Protein AF-A0A1I2RK45-F1 (afdb_monomer_lite)

Secondary structure (DSSP, 8-state):
-PPP-TTTTTSSEEEEEEEEEEGGGS-HHHHHHHHHHHHTT-PEEEE-TTS---EEEEETTTTEEEEEES--EEETTEEEEESSS-TTS-EEEEEEGGG-EE---HHHHHHHHHTT---

Structure (mmCIF, N/CA/C/O backbone):
data_AF-A0A1I2RK45-F1
#
_entry.id   AF-A0A1I2RK45-F1
#
loop_
_atom_site.group_PDB
_atom_site.id
_atom_site.type_symbol
_atom_site.label_atom_id
_atom_site.label_alt_id
_atom_site.label_comp_id
_atom_site.label_asym_id
_atom_site.label_entity_id
_atom_site.label_seq_id
_atom_site.pdbx_PDB_ins_code
_atom_site.Cartn_x
_atom_site.Cartn_y
_atom_site.Cartn_z
_atom_site.occupancy
_atom_site.B_iso_or_equiv
_atom_site.auth_seq_id
_atom_site.auth_comp_id
_atom_site.auth_asym_id
_atom_site.auth_atom_id
_atom_site.pdbx_PDB_model_num
ATOM 1 N N . MET A 1 1 ? -10.942 -5.819 16.285 1.00 70.94 1 MET A N 1
ATOM 2 C CA . MET A 1 1 ? -9.982 -5.340 15.271 1.00 70.94 1 MET A CA 1
ATOM 3 C C . MET A 1 1 ? -10.792 -4.621 14.205 1.00 70.94 1 MET A C 1
ATOM 5 O O . MET A 1 1 ? -11.860 -5.125 13.870 1.00 70.94 1 MET A O 1
ATOM 9 N N . ARG A 1 2 ? -10.394 -3.419 13.778 1.00 86.94 2 ARG A N 1
ATOM 10 C CA . ARG A 1 2 ? -11.135 -2.659 12.757 1.00 86.94 2 ARG A CA 1
ATOM 11 C C . ARG A 1 2 ? -10.940 -3.311 11.384 1.00 86.94 2 ARG A C 1
ATOM 13 O O . ARG A 1 2 ? -9.825 -3.701 11.063 1.00 86.94 2 ARG A O 1
ATOM 20 N N . THR A 1 3 ? -11.991 -3.375 10.568 1.00 92.12 3 THR A N 1
ATOM 21 C CA . THR A 1 3 ? -11.866 -3.781 9.158 1.00 92.12 3 THR A CA 1
ATOM 22 C C . THR A 1 3 ? -11.102 -2.721 8.373 1.00 92.12 3 THR A C 1
ATOM 24 O O . THR A 1 3 ? -11.480 -1.545 8.394 1.00 92.12 3 THR A O 1
ATOM 27 N N . ILE A 1 4 ? -10.035 -3.135 7.690 1.00 95.62 4 ILE A N 1
ATOM 28 C CA . ILE A 1 4 ? -9.177 -2.231 6.924 1.00 95.62 4 ILE A CA 1
ATOM 29 C C . ILE A 1 4 ? -9.668 -2.113 5.478 1.00 95.62 4 ILE A C 1
ATOM 31 O O . ILE A 1 4 ? -10.031 -3.113 4.865 1.00 95.62 4 ILE A O 1
ATOM 35 N N . ASN A 1 5 ? -9.713 -0.884 4.960 1.00 95.56 5 ASN A N 1
ATOM 36 C CA . ASN A 1 5 ? -10.134 -0.541 3.597 1.00 95.56 5 ASN A CA 1
ATOM 37 C C . ASN A 1 5 ? -9.474 0.772 3.125 1.00 95.56 5 ASN A C 1
ATOM 39 O O . ASN A 1 5 ? -8.666 1.361 3.852 1.00 95.56 5 ASN A O 1
ATOM 43 N N . SER A 1 6 ? -9.834 1.259 1.935 1.00 94.25 6 SER A N 1
ATOM 44 C CA . SER A 1 6 ? -9.334 2.520 1.356 1.00 94.25 6 SER A CA 1
ATOM 45 C C . SER A 1 6 ? -9.464 3.729 2.271 1.00 94.25 6 SER A C 1
ATOM 47 O O . SER A 1 6 ? -8.547 4.543 2.347 1.00 94.25 6 SER A O 1
ATOM 49 N N . ALA A 1 7 ? -10.552 3.819 3.032 1.00 92.75 7 ALA A N 1
ATOM 50 C CA . ALA A 1 7 ? -10.800 4.949 3.915 1.00 92.75 7 ALA A CA 1
ATOM 51 C C . ALA A 1 7 ? -9.896 4.966 5.160 1.00 92.75 7 ALA A C 1
ATOM 53 O O . ALA A 1 7 ? -9.861 5.968 5.875 1.00 92.75 7 ALA A O 1
ATOM 54 N N . A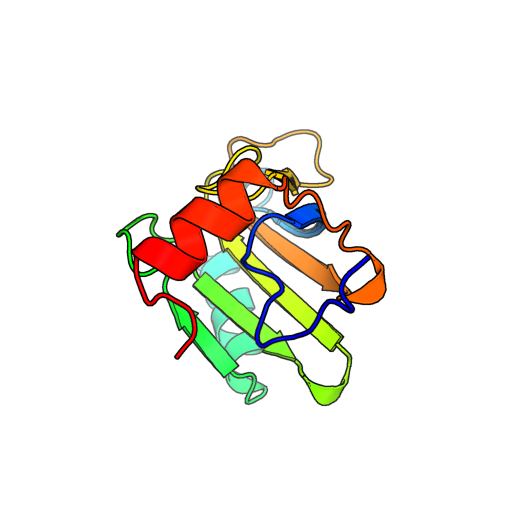SN A 1 8 ? -9.211 3.861 5.491 1.00 92.75 8 ASN A N 1
ATOM 55 C CA . ASN A 1 8 ? -8.537 3.755 6.786 1.00 92.75 8 ASN A CA 1
ATOM 56 C C . ASN A 1 8 ? -7.203 2.988 6.815 1.00 92.75 8 ASN A C 1
ATOM 58 O O . ASN A 1 8 ? -6.573 2.941 7.878 1.00 92.75 8 ASN A O 1
ATOM 62 N N . TYR A 1 9 ? -6.731 2.436 5.691 1.00 94.56 9 TYR A N 1
ATOM 63 C CA . TYR A 1 9 ? -5.471 1.682 5.636 1.00 94.56 9 TYR A CA 1
ATOM 64 C C . TYR A 1 9 ? -4.263 2.509 6.091 1.00 94.56 9 TYR A C 1
ATOM 66 O O . TYR A 1 9 ? -3.312 1.954 6.627 1.00 94.56 9 T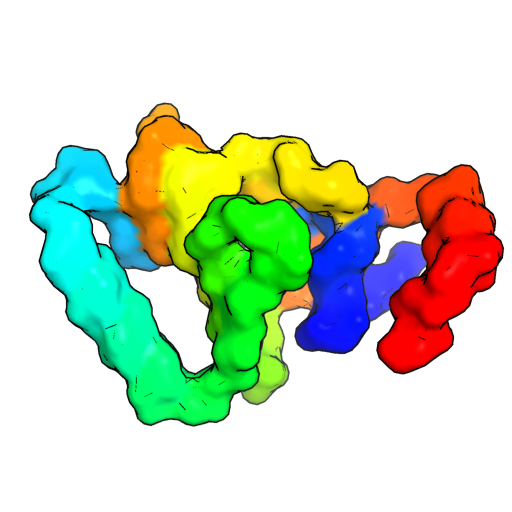YR A O 1
ATOM 74 N N . PHE A 1 10 ? -4.302 3.833 5.949 1.00 92.00 10 PHE A N 1
ATOM 75 C CA . PHE A 1 10 ? -3.248 4.768 6.360 1.00 92.00 10 PHE A CA 1
ATOM 76 C C . PHE A 1 10 ? -3.295 5.168 7.847 1.00 92.00 10 PHE A C 1
ATOM 78 O O . PHE A 1 10 ? -2.541 6.040 8.283 1.00 92.00 10 PHE A O 1
ATOM 85 N N . LEU A 1 11 ? -4.171 4.558 8.653 1.00 92.12 11 LEU A N 1
ATOM 86 C CA . LEU A 1 11 ? -4.346 4.900 10.065 1.00 92.12 11 LEU A CA 1
ATOM 87 C C . LEU A 1 11 ? -3.871 3.775 10.978 1.00 92.12 11 LEU A C 1
ATOM 89 O O . LEU A 1 11 ? -4.644 2.869 11.274 1.00 92.12 11 LEU A O 1
ATOM 93 N N . ALA A 1 12 ? -2.650 3.894 11.501 1.00 93.75 12 ALA A N 1
ATOM 94 C CA . ALA A 1 12 ? -2.096 2.969 12.491 1.00 93.75 12 ALA A CA 1
ATOM 95 C C . ALA A 1 12 ? -2.179 1.504 12.047 1.00 93.75 12 ALA A C 1
ATOM 97 O O . ALA A 1 12 ? -2.749 0.660 12.736 1.00 93.75 12 ALA A O 1
ATOM 98 N N . THR A 1 13 ? -1.608 1.216 10.882 1.00 95.75 13 THR A N 1
ATOM 99 C CA . THR A 1 13 ? -1.568 -0.135 10.329 1.00 95.75 13 THR A CA 1
ATOM 100 C C . THR A 1 13 ? -0.144 -0.633 10.143 1.00 95.75 13 THR A C 1
ATOM 102 O O . THR A 1 13 ? 0.820 0.142 10.087 1.00 95.75 13 THR A O 1
ATOM 105 N N . LYS A 1 14 ? -0.007 -1.950 10.037 1.00 96.81 14 LYS A N 1
ATOM 106 C CA . LYS A 1 14 ? 1.236 -2.626 9.693 1.00 96.81 14 LYS A CA 1
ATOM 107 C C . LYS A 1 14 ? 1.014 -3.538 8.495 1.00 96.81 14 LYS A C 1
ATOM 109 O O . LYS A 1 14 ? 0.015 -4.239 8.445 1.00 96.81 14 LYS A O 1
ATOM 114 N N . VAL A 1 15 ? 1.953 -3.531 7.551 1.00 97.25 15 VAL A N 1
ATOM 115 C CA . VAL A 1 15 ? 1.949 -4.443 6.398 1.00 97.25 15 VAL A CA 1
ATOM 116 C C . VAL A 1 15 ? 3.357 -4.562 5.811 1.00 97.25 15 VAL A C 1
ATOM 118 O O . VAL A 1 15 ? 4.204 -3.684 6.015 1.00 97.25 15 VAL A O 1
ATOM 121 N N . THR A 1 16 ? 3.604 -5.632 5.063 1.00 96.50 16 THR A N 1
ATOM 122 C CA . THR A 1 16 ? 4.769 -5.754 4.181 1.00 96.50 16 THR A CA 1
ATOM 123 C C . THR A 1 16 ? 4.282 -5.692 2.741 1.00 96.50 16 THR A C 1
ATOM 125 O O . THR A 1 16 ? 3.531 -6.559 2.307 1.00 96.50 16 THR A O 1
ATOM 128 N N . PHE A 1 17 ? 4.706 -4.673 2.001 1.00 95.62 17 PHE A N 1
ATOM 129 C CA . PHE A 1 17 ? 4.384 -4.533 0.588 1.00 95.62 17 PHE A CA 1
ATOM 130 C C . PHE A 1 17 ? 5.229 -5.492 -0.254 1.00 95.62 17 PHE A C 1
ATOM 132 O O . PHE A 1 17 ? 6.449 -5.572 -0.086 1.00 95.62 17 PHE A O 1
ATOM 139 N N . ALA A 1 18 ? 4.586 -6.180 -1.192 1.00 94.50 18 ALA A N 1
ATOM 140 C CA . ALA A 1 18 ? 5.250 -6.975 -2.212 1.00 94.50 18 ALA A CA 1
ATOM 141 C C . ALA A 1 18 ? 5.762 -6.061 -3.331 1.00 94.50 18 ALA A C 1
ATOM 143 O O . ALA A 1 18 ? 5.019 -5.219 -3.844 1.00 94.50 18 ALA A O 1
ATOM 144 N N . VAL A 1 19 ? 7.028 -6.224 -3.706 1.00 91.94 19 VAL A N 1
ATOM 145 C CA . VAL A 1 19 ? 7.676 -5.389 -4.726 1.00 91.94 19 VAL A CA 1
ATOM 146 C C . VAL A 1 19 ? 7.030 -5.637 -6.086 1.00 91.94 19 VAL A C 1
ATOM 148 O O . VAL A 1 19 ? 6.820 -6.780 -6.486 1.00 91.94 19 VAL A O 1
ATOM 151 N N . VAL A 1 20 ? 6.698 -4.552 -6.782 1.00 89.94 20 VAL A N 1
ATOM 152 C CA . VAL A 1 20 ? 6.274 -4.568 -8.189 1.00 89.94 20 VAL A CA 1
ATOM 153 C C . VAL A 1 20 ? 7.448 -4.160 -9.073 1.00 89.94 20 VAL A C 1
ATOM 155 O O . VAL A 1 20 ? 7.692 -4.795 -10.093 1.00 89.94 20 VAL A O 1
ATOM 158 N N . HIS A 1 21 ? 8.180 -3.121 -8.664 1.00 84.12 21 HIS A N 1
ATOM 159 C CA . HIS A 1 21 ? 9.347 -2.604 -9.367 1.00 84.12 21 HIS A CA 1
ATOM 160 C C . HIS A 1 21 ? 10.295 -1.911 -8.373 1.00 84.12 21 HIS A C 1
ATOM 162 O O . HIS A 1 21 ? 9.826 -1.191 -7.491 1.00 84.12 21 HIS A O 1
ATOM 168 N N . GLU A 1 22 ? 11.610 -2.100 -8.496 1.00 73.50 22 GLU A N 1
ATOM 169 C CA . GLU A 1 22 ? 12.617 -1.450 -7.644 1.00 73.50 22 GLU A CA 1
ATOM 170 C C . GLU A 1 22 ? 13.754 -0.848 -8.479 1.00 73.50 22 GLU A C 1
ATOM 172 O O . GLU A 1 22 ? 14.211 -1.438 -9.454 1.00 73.50 22 GLU A O 1
ATOM 177 N N . CYS A 1 23 ? 14.233 0.334 -8.085 1.00 65.56 23 CYS A N 1
ATOM 178 C CA . CYS A 1 23 ? 15.264 1.066 -8.825 1.00 65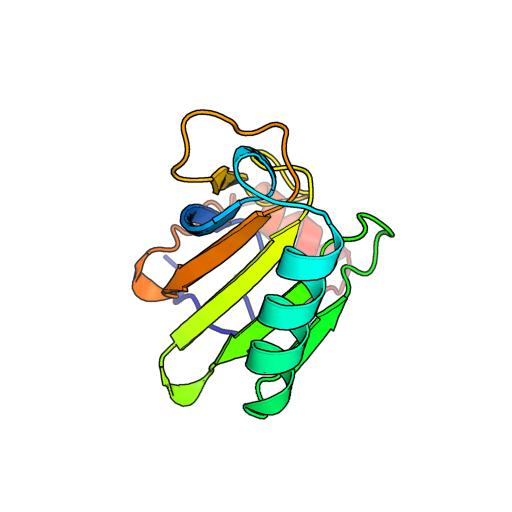.56 23 CYS A CA 1
ATOM 179 C C . CYS A 1 23 ? 16.657 0.401 -8.766 1.00 65.56 23 CYS A C 1
ATOM 181 O O . CYS A 1 23 ? 17.529 0.719 -9.565 1.00 65.56 23 CYS A O 1
ATOM 183 N N . CYS A 1 24 ? 16.898 -0.576 -7.881 1.00 58.22 24 CYS A N 1
ATOM 184 C CA . CYS A 1 24 ? 18.204 -1.250 -7.805 1.00 58.22 24 CYS A CA 1
ATOM 185 C C . CYS A 1 24 ? 18.593 -1.987 -9.100 1.00 58.22 24 CYS A C 1
ATOM 187 O O . CYS A 1 24 ? 19.755 -2.362 -9.253 1.00 58.22 24 CYS A O 1
ATOM 189 N N . THR A 1 25 ? 17.636 -2.223 -10.002 1.00 52.62 25 THR A N 1
ATOM 190 C CA . THR A 1 25 ? 17.852 -2.960 -11.249 1.00 52.62 25 THR A CA 1
ATOM 191 C C . THR A 1 25 ? 17.804 -2.101 -12.513 1.00 52.62 25 THR A C 1
ATOM 193 O O . THR A 1 25 ? 18.268 -2.593 -13.537 1.00 52.62 25 THR A O 1
ATOM 196 N N . MET A 1 26 ? 17.282 -0.863 -12.474 1.00 53.09 26 MET A N 1
ATOM 197 C CA . MET A 1 26 ? 17.041 -0.000 -13.651 1.00 53.09 26 MET A CA 1
ATOM 198 C C . MET A 1 26 ? 16.970 1.503 -13.291 1.00 53.09 26 MET A C 1
ATOM 200 O O . MET A 1 26 ? 16.992 1.873 -12.117 1.00 53.09 26 MET A O 1
ATOM 204 N N . SER A 1 27 ? 16.949 2.381 -14.299 1.00 63.53 27 SER A N 1
ATOM 205 C CA . SER A 1 27 ? 17.015 3.839 -14.122 1.00 63.53 27 SER A CA 1
ATOM 206 C C . SER A 1 27 ? 15.755 4.414 -13.450 1.00 63.53 27 SER A C 1
ATOM 208 O O . SER A 1 27 ? 14.713 3.767 -13.391 1.00 63.53 27 SER A O 1
ATOM 210 N N . HIS A 1 28 ? 15.826 5.650 -12.940 1.00 67.56 28 HIS A N 1
ATOM 211 C CA . HIS A 1 28 ? 14.651 6.340 -12.382 1.00 67.56 28 HIS A CA 1
ATOM 212 C C . HIS A 1 28 ? 13.526 6.530 -13.423 1.00 67.56 28 HIS A C 1
ATOM 214 O O . HIS A 1 28 ? 12.357 6.568 -13.045 1.00 67.56 28 HIS A O 1
ATOM 220 N N . GLU A 1 29 ? 13.873 6.619 -14.713 1.00 70.75 29 GLU A N 1
ATOM 221 C CA . GLU A 1 29 ? 12.922 6.808 -15.818 1.00 70.75 29 GLU A CA 1
ATOM 222 C C . GLU A 1 29 ? 11.993 5.593 -15.968 1.00 70.75 29 GLU A C 1
ATOM 224 O O . GLU A 1 29 ? 10.777 5.754 -16.072 1.00 70.75 29 GLU A O 1
ATOM 229 N N . ASP A 1 30 ? 12.536 4.379 -15.833 1.00 80.19 30 ASP A N 1
ATOM 230 C CA . ASP A 1 30 ? 11.771 3.126 -15.917 1.00 80.19 30 ASP A CA 1
ATOM 231 C C . ASP A 1 30 ? 10.711 3.017 -14.800 1.00 80.19 30 ASP A C 1
ATOM 233 O O . ASP A 1 30 ? 9.606 2.505 -14.998 1.00 80.19 30 ASP A O 1
ATOM 237 N N . LEU A 1 31 ? 11.017 3.546 -13.610 1.00 83.94 31 LEU A N 1
ATOM 238 C CA . LEU A 1 31 ? 10.090 3.547 -12.477 1.00 83.94 31 LEU A CA 1
ATOM 239 C C . LEU A 1 31 ? 8.918 4.506 -12.711 1.00 83.94 31 LEU A C 1
ATOM 241 O O . LEU A 1 31 ? 7.771 4.165 -12.407 1.00 83.94 31 LEU A O 1
ATOM 245 N N . ASP A 1 32 ? 9.187 5.694 -13.249 1.00 87.94 32 ASP A N 1
ATOM 246 C CA . ASP A 1 32 ? 8.141 6.666 -13.556 1.00 87.94 32 ASP A CA 1
ATOM 247 C C . ASP A 1 32 ? 7.221 6.170 -14.675 1.00 87.94 32 ASP A C 1
ATOM 249 O O . ASP A 1 32 ? 6.008 6.352 -14.575 1.00 87.94 32 ASP A O 1
ATOM 253 N N . GLU A 1 33 ? 7.742 5.477 -15.689 1.00 90.19 33 GLU A N 1
ATOM 254 C CA . GLU A 1 33 ? 6.917 4.837 -16.721 1.00 90.19 33 GLU A CA 1
ATOM 255 C C . GLU A 1 33 ? 5.957 3.793 -16.134 1.00 90.19 33 GLU A C 1
ATOM 257 O O . GLU A 1 33 ? 4.752 3.844 -16.398 1.00 90.19 33 GLU A O 1
ATOM 262 N N . VAL A 1 34 ? 6.450 2.895 -15.270 1.00 91.31 34 VAL A N 1
ATOM 263 C CA . VAL A 1 34 ? 5.602 1.896 -14.591 1.00 91.31 34 VAL A CA 1
ATOM 264 C C . VAL A 1 34 ? 4.541 2.572 -13.720 1.00 91.31 34 VAL A C 1
ATOM 266 O O . VAL A 1 34 ? 3.396 2.116 -13.660 1.00 91.31 34 VAL A O 1
ATOM 269 N N . TRP A 1 35 ? 4.890 3.667 -13.040 1.00 93.94 35 TRP A N 1
ATOM 270 C CA . TRP A 1 35 ? 3.927 4.415 -12.236 1.00 93.94 35 TRP A CA 1
ATOM 271 C C . TRP A 1 35 ? 2.858 5.089 -13.100 1.00 93.94 35 TRP A C 1
ATOM 273 O O . TRP A 1 35 ? 1.673 4.974 -12.789 1.00 93.94 35 TRP A O 1
ATOM 283 N N . HIS A 1 36 ? 3.244 5.735 -14.204 1.00 93.62 36 HIS A N 1
ATOM 284 C CA . HIS A 1 36 ? 2.307 6.345 -15.148 1.00 93.62 36 HIS A CA 1
ATOM 285 C C . HIS A 1 36 ? 1.355 5.311 -15.769 1.00 93.62 36 HIS A C 1
ATOM 287 O O . HIS A 1 36 ? 0.154 5.581 -15.852 1.00 93.62 36 HIS A O 1
ATOM 293 N N . ASP A 1 37 ? 1.842 4.116 -16.129 1.00 93.88 37 ASP A N 1
ATOM 294 C CA . ASP A 1 37 ? 0.981 3.013 -16.583 1.00 93.88 37 ASP A CA 1
ATOM 295 C C . ASP A 1 37 ? -0.058 2.644 -15.518 1.00 93.88 37 ASP A C 1
ATOM 297 O O . ASP A 1 37 ? -1.251 2.564 -15.815 1.00 93.88 37 ASP A O 1
ATOM 301 N N . LEU A 1 38 ? 0.356 2.481 -14.257 1.00 94.12 38 LEU A N 1
ATOM 302 C CA . LEU A 1 38 ? -0.569 2.178 -13.163 1.00 94.12 38 LEU A CA 1
ATOM 303 C C . LEU A 1 38 ? -1.602 3.291 -12.950 1.00 94.12 38 LEU A C 1
ATOM 305 O O . LEU A 1 38 ? -2.780 2.987 -12.759 1.00 94.12 38 LEU A O 1
ATOM 309 N N . MET A 1 39 ? -1.195 4.561 -13.020 1.00 94.06 39 MET A N 1
ATOM 310 C CA . MET A 1 39 ? -2.112 5.703 -12.914 1.00 94.06 39 MET A CA 1
ATOM 311 C C . MET A 1 39 ? -3.148 5.716 -14.044 1.00 94.06 39 MET A C 1
ATOM 313 O O . MET A 1 39 ? -4.313 6.039 -13.808 1.00 94.06 39 MET A O 1
ATOM 317 N N . SER A 1 40 ? -2.768 5.293 -15.255 1.00 95.12 40 SER A N 1
ATOM 318 C CA . SER A 1 40 ? -3.674 5.240 -16.414 1.00 95.12 40 SER A CA 1
ATOM 319 C C . SER A 1 40 ? -4.856 4.273 -16.242 1.00 95.12 40 SER A C 1
ATOM 321 O O . SER A 1 40 ? -5.846 4.365 -16.966 1.00 95.12 40 SER A O 1
ATOM 323 N N . ARG A 1 41 ? -4.799 3.376 -15.247 1.00 94.19 41 ARG A N 1
ATOM 324 C CA . ARG A 1 41 ? -5.843 2.380 -14.951 1.00 94.19 41 ARG A CA 1
ATOM 325 C C . ARG A 1 41 ? -7.053 2.954 -14.205 1.00 94.19 41 ARG A C 1
ATOM 327 O O . ARG A 1 41 ? -8.005 2.219 -13.954 1.00 94.19 41 ARG A O 1
ATOM 334 N N . GLY A 1 42 ? -7.033 4.246 -13.865 1.00 93.25 42 GLY A N 1
ATOM 335 C CA . GLY A 1 42 ? -8.158 4.944 -13.232 1.00 93.25 42 GLY A CA 1
ATOM 336 C C . GLY A 1 42 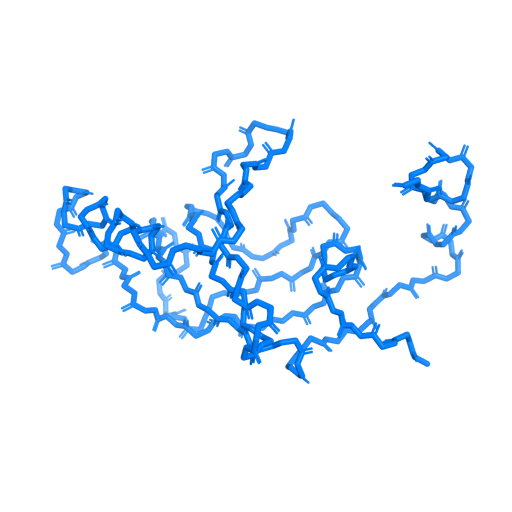? -8.305 4.677 -11.732 1.00 93.25 42 GLY A C 1
ATOM 337 O O . GLY A 1 42 ? -9.401 4.811 -11.193 1.00 93.25 42 GLY A O 1
ATOM 338 N N . PHE A 1 43 ? -7.222 4.274 -11.065 1.00 95.88 43 PHE A N 1
ATOM 339 C CA . PHE A 1 43 ? -7.178 4.119 -9.611 1.00 95.88 43 PHE A CA 1
ATOM 340 C C . PHE A 1 43 ? -7.172 5.478 -8.907 1.00 95.88 43 PHE A C 1
ATOM 342 O O . PHE A 1 43 ? -6.708 6.473 -9.466 1.00 95.88 43 PHE A O 1
ATOM 349 N N . GLU A 1 44 ? -7.655 5.523 -7.665 1.00 94.69 44 GLU A N 1
ATOM 350 C CA . GLU A 1 44 ? -7.605 6.754 -6.878 1.00 94.69 44 GLU A CA 1
ATOM 351 C C . GLU A 1 44 ? -6.149 7.080 -6.536 1.00 94.69 44 GLU A C 1
ATOM 353 O O . GLU A 1 44 ? -5.474 6.306 -5.854 1.00 94.69 44 GLU A O 1
ATOM 358 N N . HIS A 1 45 ? -5.665 8.220 -7.029 1.00 95.62 45 HIS A N 1
ATOM 359 C CA . HIS A 1 45 ? -4.308 8.700 -6.797 1.00 95.62 45 HIS A CA 1
ATOM 360 C C . HIS A 1 45 ? -4.275 9.690 -5.640 1.00 95.62 45 HIS A C 1
ATOM 362 O O . HIS A 1 45 ? -5.069 10.626 -5.574 1.00 95.62 45 HIS A O 1
ATOM 368 N N . THR A 1 46 ? -3.342 9.496 -4.715 1.00 92.81 46 THR A N 1
ATOM 369 C CA . THR A 1 46 ? -3.110 10.422 -3.604 1.00 92.81 46 THR A CA 1
ATOM 370 C C . THR A 1 46 ? -1.619 10.599 -3.367 1.00 92.81 46 THR A C 1
ATOM 372 O O . THR A 1 46 ? -0.853 9.637 -3.366 1.00 92.81 46 THR A O 1
ATOM 375 N N . VAL A 1 47 ? -1.208 11.834 -3.090 1.00 91.06 47 VAL A N 1
ATOM 376 C CA . VAL A 1 47 ? 0.155 12.164 -2.661 1.00 91.06 47 VAL A CA 1
ATOM 377 C C . VAL A 1 47 ? 0.168 12.382 -1.151 1.00 91.06 47 VAL A C 1
ATOM 379 O O . VAL A 1 47 ? -0.739 12.993 -0.586 1.00 91.06 47 VAL A O 1
ATOM 382 N N . SER A 1 48 ? 1.205 11.885 -0.476 1.00 85.75 48 SER A N 1
ATOM 383 C CA . SER A 1 48 ? 1.383 12.057 0.967 1.00 85.75 48 SER A CA 1
ATOM 384 C C . SER A 1 48 ? 1.330 13.542 1.368 1.00 85.75 48 SER A C 1
ATOM 386 O O . SER A 1 48 ? 2.168 14.329 0.919 1.00 85.75 48 SER A O 1
ATOM 388 N N . PRO A 1 49 ? 0.430 13.948 2.284 1.00 76.62 49 PRO A N 1
ATOM 389 C CA . PRO A 1 49 ? 0.218 15.358 2.622 1.00 76.62 49 PRO A CA 1
ATOM 390 C C . PRO A 1 49 ? 1.376 15.980 3.415 1.00 76.62 49 PRO A C 1
ATOM 392 O O . PRO A 1 49 ? 1.413 17.191 3.613 1.00 76.62 49 PRO A O 1
ATOM 395 N N . LYS A 1 50 ? 2.322 15.169 3.905 1.00 74.19 50 LYS A N 1
ATOM 396 C CA . LYS A 1 50 ? 3.453 15.629 4.729 1.00 74.19 50 LYS A CA 1
ATOM 397 C C . LYS A 1 50 ? 4.760 15.792 3.954 1.00 74.19 50 LYS A C 1
ATOM 399 O O . LYS A 1 50 ? 5.820 15.804 4.568 1.00 74.19 50 LYS A O 1
ATOM 404 N N . GLY A 1 51 ? 4.695 15.887 2.626 1.00 71.19 51 GLY A N 1
ATOM 405 C CA . GLY A 1 51 ? 5.877 16.140 1.797 1.00 71.19 51 GLY A CA 1
ATOM 406 C C . GLY A 1 51 ? 6.893 14.997 1.806 1.00 71.19 51 GLY A C 1
ATOM 407 O O . GLY A 1 51 ? 8.054 15.217 1.491 1.00 71.19 51 GLY A O 1
ATOM 408 N N . SER A 1 52 ? 6.474 13.774 2.153 1.00 78.94 52 SER A N 1
ATOM 409 C CA . SER A 1 52 ? 7.359 12.601 2.145 1.00 78.94 52 SER A CA 1
ATOM 410 C C . SER A 1 52 ? 7.693 12.106 0.733 1.00 78.94 52 SER A C 1
ATOM 412 O O . SER A 1 52 ? 8.349 11.084 0.601 1.00 78.94 52 SER A O 1
ATOM 414 N N . GLY A 1 53 ? 7.156 12.745 -0.312 1.00 84.31 53 GLY A N 1
ATOM 415 C CA . GLY A 1 53 ? 7.309 12.316 -1.705 1.00 84.31 53 GLY A CA 1
ATOM 416 C C . GLY A 1 53 ? 6.662 10.967 -2.031 1.00 84.31 53 GLY A C 1
ATOM 417 O O . GLY A 1 53 ? 6.825 10.478 -3.138 1.00 84.31 53 GLY A O 1
ATOM 418 N N . SER A 1 54 ? 5.942 10.351 -1.084 1.00 89.94 54 SER A N 1
ATOM 419 C CA . SER A 1 54 ? 5.273 9.071 -1.318 1.00 89.94 54 SER A CA 1
ATOM 420 C C . SER A 1 54 ? 3.947 9.281 -2.035 1.00 89.94 54 SER A C 1
ATOM 422 O O . SER A 1 54 ? 3.157 10.141 -1.635 1.00 89.94 54 SER A O 1
ATOM 424 N N . GLU A 1 55 ? 3.683 8.440 -3.022 1.00 95.00 55 GLU A N 1
ATOM 425 C CA . GLU A 1 55 ? 2.442 8.427 -3.787 1.00 95.00 55 GLU A CA 1
ATOM 426 C C . GLU A 1 55 ? 1.716 7.094 -3.604 1.00 95.00 55 GLU A C 1
ATOM 428 O O . GLU A 1 55 ? 2.337 6.053 -3.359 1.00 95.00 55 GLU A O 1
ATOM 433 N N . TYR A 1 56 ? 0.393 7.130 -3.727 1.00 95.62 56 TYR A N 1
ATOM 434 C CA . TYR A 1 56 ? -0.487 5.991 -3.517 1.00 95.62 56 TYR A CA 1
ATOM 435 C C . TYR A 1 56 ? -1.478 5.873 -4.668 1.00 95.62 56 TYR A C 1
ATOM 437 O O . TYR A 1 56 ? -2.032 6.883 -5.099 1.00 95.62 56 TYR A O 1
ATOM 445 N N . LEU A 1 57 ? -1.724 4.644 -5.120 1.00 97.69 57 LEU A N 1
ATOM 446 C CA . LEU A 1 57 ? -2.843 4.313 -5.999 1.00 97.69 57 LEU A CA 1
ATOM 447 C C . LEU A 1 57 ? -3.703 3.252 -5.332 1.00 97.69 57 LEU A C 1
ATOM 449 O O . LEU A 1 57 ? -3.186 2.216 -4.910 1.00 97.69 57 LEU A O 1
ATOM 453 N N . VAL A 1 58 ? -5.003 3.503 -5.246 1.00 97.69 58 VAL A N 1
ATOM 454 C CA . VAL A 1 58 ? -5.953 2.596 -4.605 1.00 97.69 58 VAL A CA 1
ATOM 455 C C . VAL A 1 58 ? -6.877 1.983 -5.650 1.00 97.69 58 VAL A C 1
ATOM 457 O O . VAL A 1 58 ? -7.698 2.660 -6.268 1.00 97.69 58 VAL A O 1
ATOM 460 N N . ASP A 1 59 ? -6.735 0.674 -5.834 1.00 97.12 59 ASP A N 1
ATOM 461 C CA . ASP A 1 59 ? -7.654 -0.165 -6.595 1.00 97.12 59 ASP A CA 1
ATOM 462 C C . ASP A 1 59 ? -8.711 -0.713 -5.631 1.00 97.12 59 ASP A C 1
ATOM 464 O O . ASP A 1 59 ? -8.582 -1.810 -5.078 1.00 97.12 59 ASP A O 1
ATOM 468 N N . GLU A 1 60 ? -9.752 0.089 -5.398 1.00 95.25 60 GLU A N 1
ATOM 469 C CA . GLU A 1 60 ? -10.841 -0.241 -4.470 1.00 95.25 60 GLU A CA 1
ATOM 470 C C . GLU A 1 60 ? -11.550 -1.541 -4.858 1.00 95.25 60 GLU A C 1
ATOM 472 O O . GLU A 1 60 ? -11.928 -2.338 -4.001 1.00 95.25 60 GLU A O 1
ATOM 477 N N . LYS A 1 61 ? -11.685 -1.788 -6.166 1.00 95.31 61 LYS A N 1
ATOM 478 C CA . LYS A 1 61 ? -12.380 -2.960 -6.702 1.00 95.31 61 LYS A CA 1
ATOM 479 C C . LYS A 1 61 ? -11.704 -4.258 -6.271 1.00 95.31 61 LYS A C 1
ATOM 481 O O . LYS A 1 61 ? -12.398 -5.221 -5.953 1.00 95.31 61 LYS A O 1
ATOM 486 N N . ASN A 1 62 ? -10.373 -4.291 -6.284 1.00 96.81 62 ASN A N 1
ATOM 487 C CA . ASN A 1 62 ? -9.598 -5.472 -5.902 1.00 96.81 62 ASN A CA 1
ATOM 488 C C . ASN A 1 62 ? -9.044 -5.391 -4.470 1.00 96.81 62 ASN A C 1
ATOM 490 O O . ASN A 1 62 ? -8.409 -6.337 -4.004 1.00 96.81 62 ASN A O 1
ATOM 494 N N . GLY A 1 63 ? -9.276 -4.279 -3.770 1.00 96.94 63 GLY A N 1
ATOM 495 C CA . GLY A 1 63 ? -8.763 -4.039 -2.426 1.00 96.94 63 GLY A CA 1
ATOM 496 C C . GLY A 1 63 ? -7.237 -4.007 -2.378 1.00 96.94 63 GLY A C 1
ATOM 497 O O . GLY A 1 63 ? -6.644 -4.608 -1.480 1.00 96.94 63 GLY A O 1
ATOM 498 N N . ILE A 1 64 ? -6.600 -3.373 -3.367 1.00 98.06 64 ILE A N 1
ATOM 499 C CA . ILE A 1 64 ? -5.141 -3.275 -3.485 1.00 98.06 64 ILE A CA 1
ATOM 500 C C . ILE A 1 64 ? -4.720 -1.816 -3.341 1.00 98.06 64 ILE A C 1
ATOM 502 O O . ILE A 1 64 ? -5.282 -0.927 -3.976 1.00 98.06 64 ILE A O 1
ATOM 506 N N . VAL A 1 65 ? -3.671 -1.583 -2.558 1.00 97.88 65 VAL A N 1
ATOM 507 C CA . VAL A 1 65 ? -2.955 -0.309 -2.541 1.00 97.88 65 VAL A CA 1
ATOM 508 C C . VAL A 1 65 ? -1.570 -0.492 -3.136 1.00 97.88 65 VAL A C 1
ATOM 510 O O . VAL A 1 65 ? -0.800 -1.355 -2.710 1.00 97.88 65 VAL A O 1
ATOM 513 N N . TYR A 1 66 ? -1.251 0.344 -4.114 1.00 97.38 66 TYR A N 1
ATOM 514 C CA . TYR A 1 66 ? 0.095 0.536 -4.623 1.00 97.38 66 TYR A CA 1
ATOM 515 C C . TYR A 1 66 ? 0.706 1.747 -3.934 1.00 97.38 66 TYR A C 1
ATOM 517 O O . TYR A 1 66 ? 0.039 2.759 -3.723 1.00 97.38 66 TYR A O 1
ATOM 525 N N . ARG A 1 67 ? 1.985 1.650 -3.600 1.00 95.31 67 ARG A N 1
ATOM 526 C CA . ARG A 1 67 ? 2.767 2.727 -3.012 1.00 95.31 67 ARG A CA 1
ATOM 527 C C . ARG A 1 67 ? 4.054 2.890 -3.799 1.00 95.31 67 ARG A C 1
ATOM 529 O O . ARG A 1 67 ? 4.784 1.917 -3.988 1.00 95.31 67 ARG A O 1
ATOM 536 N N . LYS A 1 68 ? 4.338 4.128 -4.178 1.00 94.00 68 LYS A N 1
ATOM 537 C CA . LYS A 1 68 ? 5.609 4.570 -4.742 1.00 94.00 68 LYS A CA 1
ATOM 538 C C . LYS A 1 68 ? 6.344 5.397 -3.683 1.00 94.00 68 LYS A C 1
ATOM 540 O O . LYS A 1 68 ? 5.790 6.376 -3.180 1.00 94.00 68 LYS A O 1
ATOM 545 N N . ALA A 1 69 ? 7.530 4.956 -3.258 1.00 91.44 69 ALA A N 1
ATOM 546 C CA . ALA A 1 69 ? 8.298 5.607 -2.189 1.00 91.44 69 ALA A CA 1
ATOM 547 C C . ALA A 1 69 ? 9.793 5.232 -2.193 1.00 91.44 69 ALA A C 1
ATOM 549 O O . ALA A 1 69 ? 10.161 4.132 -2.604 1.00 91.44 69 ALA A O 1
ATOM 550 N N . ASP A 1 70 ? 10.629 6.116 -1.639 1.00 87.75 70 ASP A N 1
ATOM 551 C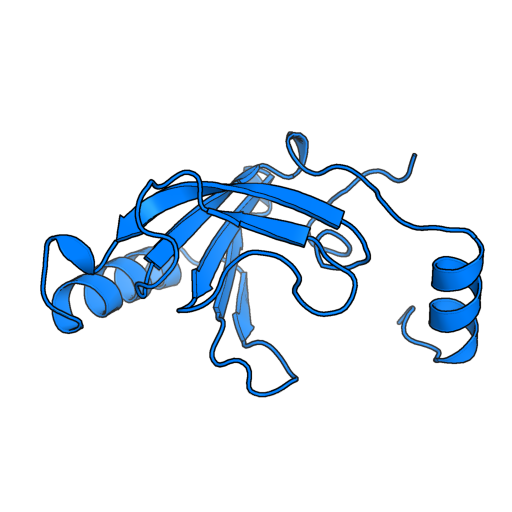 CA . ASP A 1 70 ? 12.065 5.926 -1.345 1.00 87.75 70 ASP A CA 1
ATOM 552 C C . ASP A 1 70 ? 12.369 5.431 0.073 1.00 87.75 70 ASP A C 1
ATOM 554 O O . ASP A 1 70 ? 13.514 5.110 0.383 1.00 87.75 70 ASP A O 1
ATOM 558 N N . HIS A 1 71 ? 11.371 5.375 0.956 1.00 87.56 71 HIS A N 1
ATOM 559 C CA . HIS A 1 71 ? 11.566 4.939 2.334 1.00 87.56 71 HIS A CA 1
ATOM 560 C C . HIS A 1 71 ? 10.440 4.034 2.836 1.00 87.56 71 HIS A C 1
ATOM 562 O O . HIS A 1 71 ? 9.239 4.254 2.622 1.00 87.56 71 HIS A O 1
ATOM 568 N N . TRP A 1 72 ? 10.860 3.021 3.589 1.00 90.88 72 TRP A N 1
ATOM 569 C CA . TRP A 1 72 ? 10.026 1.953 4.125 1.00 90.88 72 TRP A CA 1
ATOM 570 C C . TRP A 1 72 ? 10.322 1.753 5.617 1.00 90.88 72 TRP A C 1
ATOM 572 O O . TRP A 1 72 ? 11.364 2.151 6.131 1.00 90.88 72 TRP A O 1
ATOM 582 N N . GLY A 1 73 ? 9.380 1.157 6.339 1.00 91.12 73 GLY A N 1
ATOM 583 C CA . GLY A 1 73 ? 9.397 1.000 7.788 1.00 91.12 73 GLY A CA 1
ATOM 584 C C . GLY A 1 73 ? 8.375 1.909 8.465 1.00 91.12 73 GLY A C 1
ATOM 585 O O . GLY A 1 73 ? 7.204 1.946 8.088 1.00 91.12 73 GLY A O 1
ATOM 586 N N . ARG A 1 74 ? 8.787 2.615 9.520 1.00 90.12 74 ARG A N 1
ATOM 587 C CA . ARG A 1 74 ? 7.871 3.452 10.303 1.00 90.12 74 ARG A CA 1
ATOM 588 C C . ARG A 1 74 ? 7.510 4.731 9.537 1.00 90.12 74 ARG A C 1
ATOM 590 O O . ARG A 1 74 ? 8.363 5.592 9.347 1.00 90.12 74 ARG A O 1
ATOM 597 N N . CYS A 1 75 ? 6.234 4.886 9.187 1.00 85.50 75 CYS A N 1
ATOM 598 C CA . CYS A 1 75 ? 5.698 6.026 8.440 1.00 85.50 75 CYS A CA 1
ATOM 599 C C . CYS A 1 75 ? 4.524 6.636 9.215 1.00 85.50 75 CYS A C 1
ATOM 601 O O . CYS A 1 75 ? 3.421 6.094 9.221 1.00 85.50 75 CYS A O 1
ATOM 603 N N . ALA A 1 76 ? 4.756 7.766 9.890 1.00 86.06 76 ALA A N 1
ATOM 604 C CA . ALA A 1 76 ? 3.781 8.392 10.788 1.00 86.06 76 ALA A CA 1
ATOM 605 C C . ALA A 1 76 ? 3.233 7.410 11.851 1.00 86.06 76 ALA A C 1
ATOM 607 O O . ALA A 1 76 ? 3.979 6.980 12.734 1.00 86.06 76 ALA A O 1
ATOM 608 N N . SER A 1 77 ? 1.938 7.085 11.801 1.00 89.00 77 SER A N 1
ATOM 609 C CA . SER A 1 77 ? 1.298 6.117 12.700 1.00 89.00 77 SER A CA 1
ATOM 610 C C . SER A 1 77 ? 1.456 4.664 12.238 1.00 89.00 77 SER A C 1
ATOM 612 O O . SER A 1 77 ? 1.158 3.763 13.017 1.00 89.00 77 SER A O 1
ATOM 614 N N . CYS A 1 78 ? 1.938 4.430 11.017 1.00 92.62 78 CYS A N 1
ATOM 615 C CA . CYS A 1 78 ? 2.025 3.117 10.389 1.00 92.62 78 CYS A CA 1
ATOM 616 C C . CYS A 1 78 ? 3.429 2.498 10.458 1.00 92.62 78 CYS A C 1
ATOM 618 O O . CYS A 1 78 ? 4.436 3.173 10.696 1.00 92.62 78 CYS A O 1
ATOM 620 N N . ASN A 1 79 ? 3.493 1.193 10.195 1.00 94.88 79 ASN A N 1
ATOM 621 C CA . ASN A 1 79 ? 4.728 0.435 10.010 1.00 94.88 79 ASN A CA 1
ATOM 622 C C . ASN A 1 79 ? 4.647 -0.405 8.726 1.00 94.88 79 ASN A C 1
ATOM 624 O O . ASN A 1 79 ? 4.118 -1.516 8.730 1.00 94.88 79 ASN A O 1
ATOM 628 N N . TRP A 1 80 ? 5.148 0.142 7.625 1.00 94.50 80 TRP A N 1
ATOM 629 C CA . TRP A 1 80 ? 5.004 -0.403 6.278 1.00 94.50 80 TRP A CA 1
ATOM 630 C C . TRP A 1 80 ? 6.349 -0.782 5.690 1.00 94.50 80 TRP A C 1
ATOM 632 O O . TRP A 1 80 ? 7.121 0.079 5.274 1.00 94.50 80 TRP A O 1
ATOM 642 N N . LYS A 1 81 ? 6.632 -2.077 5.642 1.00 93.44 81 LYS A N 1
ATOM 643 C CA . LYS A 1 81 ? 7.909 -2.604 5.157 1.00 93.44 81 LYS A CA 1
ATOM 644 C C . LYS A 1 81 ? 7.849 -2.911 3.666 1.00 93.44 81 LYS A C 1
ATOM 646 O O . LYS A 1 81 ? 6.770 -3.141 3.127 1.00 93.44 81 LYS A O 1
ATOM 651 N N . LEU A 1 82 ? 9.015 -2.968 3.034 1.00 92.12 82 LEU A N 1
ATOM 652 C CA . LEU A 1 82 ? 9.177 -3.508 1.690 1.00 92.12 82 LEU A CA 1
ATOM 653 C C . LEU A 1 82 ? 9.649 -4.958 1.786 1.00 92.12 82 LEU A C 1
ATOM 655 O O . LEU A 1 82 ? 10.586 -5.256 2.527 1.00 92.12 82 LEU A O 1
ATOM 659 N N . GLY A 1 83 ? 9.026 -5.853 1.026 1.00 88.19 83 GLY A N 1
ATOM 660 C CA . GLY A 1 83 ? 9.419 -7.256 0.898 1.00 88.19 83 GLY A CA 1
ATOM 661 C C . GLY A 1 83 ? 10.663 -7.485 0.030 1.00 88.19 83 GLY A C 1
ATOM 662 O O . GLY A 1 83 ? 10.716 -8.495 -0.660 1.00 88.19 83 GLY A O 1
ATOM 663 N N . ALA A 1 84 ? 11.632 -6.565 0.037 1.00 77.62 84 ALA A N 1
ATOM 664 C CA . ALA A 1 84 ? 12.904 -6.671 -0.684 1.00 77.62 84 ALA A CA 1
ATOM 665 C C . ALA A 1 84 ? 14.102 -6.617 0.269 1.00 77.62 84 ALA A C 1
ATOM 667 O O . ALA A 1 84 ? 14.017 -6.096 1.386 1.00 77.62 84 ALA A O 1
ATOM 668 N N . VAL A 1 85 ? 15.238 -7.138 -0.206 1.00 63.44 85 VAL A N 1
ATOM 669 C CA . VAL A 1 85 ? 16.519 -7.136 0.520 1.00 63.44 85 VAL A CA 1
ATOM 670 C C . VAL A 1 85 ? 17.110 -5.718 0.594 1.00 63.44 85 VAL A C 1
ATOM 672 O O . VAL A 1 85 ? 17.735 -5.370 1.593 1.00 63.44 85 VAL A O 1
ATOM 675 N N . ASN A 1 86 ? 16.841 -4.867 -0.405 1.00 64.88 86 ASN A N 1
ATOM 676 C CA . ASN A 1 86 ? 17.356 -3.498 -0.496 1.00 64.88 86 ASN A CA 1
ATOM 677 C C . ASN A 1 86 ? 16.267 -2.455 -0.198 1.00 64.88 86 ASN A C 1
ATOM 679 O O . ASN A 1 86 ? 15.620 -1.922 -1.090 1.00 64.88 86 ASN A O 1
ATOM 683 N N . GLN A 1 87 ? 16.084 -2.119 1.079 1.00 66.25 87 GLN A N 1
ATOM 684 C CA . GLN A 1 87 ? 15.046 -1.173 1.529 1.00 66.25 87 GLN A CA 1
ATOM 685 C C . GLN A 1 87 ? 15.394 0.317 1.327 1.00 66.25 87 GLN A C 1
ATOM 687 O O . GLN A 1 87 ? 14.623 1.174 1.753 1.00 66.25 87 GLN A O 1
ATOM 692 N N . GLY A 1 88 ? 16.548 0.629 0.724 1.00 65.81 88 GLY A N 1
ATOM 693 C CA . GLY A 1 88 ? 17.057 1.998 0.550 1.00 65.81 88 GLY A CA 1
ATOM 694 C C . GLY A 1 88 ? 16.837 2.614 -0.835 1.00 65.81 88 GLY A C 1
ATOM 695 O O . GLY A 1 88 ? 17.326 3.712 -1.077 1.00 65.81 88 GLY A O 1
ATOM 696 N N . ALA A 1 89 ? 16.162 1.908 -1.745 1.00 74.06 89 ALA A N 1
ATOM 697 C CA . ALA A 1 89 ? 15.907 2.375 -3.104 1.00 74.06 89 ALA A CA 1
ATOM 698 C C . ALA A 1 89 ? 14.450 2.816 -3.293 1.00 74.06 89 ALA A C 1
ATOM 700 O O . ALA A 1 89 ? 13.534 2.329 -2.623 1.00 74.06 89 ALA A O 1
ATOM 701 N N . TYR A 1 90 ? 14.250 3.710 -4.261 1.00 84.69 90 TYR A N 1
ATOM 702 C CA . TYR A 1 90 ? 12.928 4.064 -4.761 1.00 84.69 90 TYR A CA 1
ATOM 703 C C . TYR A 1 90 ? 12.248 2.815 -5.336 1.00 84.69 90 TYR A C 1
ATOM 705 O O . TYR A 1 90 ? 12.848 2.084 -6.131 1.00 84.69 90 TYR A O 1
ATOM 713 N N . ALA A 1 91 ? 11.016 2.539 -4.913 1.00 90.25 91 ALA A N 1
ATOM 714 C CA . ALA A 1 91 ? 10.292 1.345 -5.326 1.00 90.25 91 ALA A CA 1
ATOM 715 C C . ALA A 1 91 ? 8.794 1.605 -5.482 1.00 90.25 91 ALA A C 1
ATOM 717 O O . ALA A 1 91 ? 8.203 2.429 -4.779 1.00 90.25 91 ALA A O 1
ATOM 718 N N . ILE A 1 92 ? 8.188 0.831 -6.377 1.00 93.25 92 ILE A N 1
ATOM 719 C CA . ILE A 1 92 ? 6.747 0.644 -6.489 1.00 93.25 92 ILE A CA 1
ATOM 720 C C . ILE A 1 92 ? 6.438 -0.722 -5.894 1.00 93.25 92 ILE A C 1
ATOM 722 O O . ILE A 1 92 ? 6.988 -1.746 -6.306 1.00 93.25 92 ILE A O 1
ATOM 726 N N . ALA A 1 93 ? 5.540 -0.755 -4.923 1.00 95.25 93 ALA A N 1
ATOM 727 C CA . ALA A 1 93 ? 5.143 -1.986 -4.263 1.00 95.25 93 ALA A CA 1
ATOM 728 C C . ALA A 1 93 ? 3.641 -1.984 -3.997 1.00 95.25 93 ALA A C 1
ATOM 730 O O . ALA A 1 93 ? 3.008 -0.929 -3.991 1.00 95.25 93 ALA A O 1
ATOM 731 N N . LYS A 1 94 ? 3.057 -3.160 -3.775 1.00 97.19 94 LYS A N 1
ATOM 732 C CA . LYS A 1 94 ? 1.620 -3.309 -3.529 1.00 97.19 94 LYS A CA 1
ATOM 733 C C . LYS A 1 94 ? 1.315 -4.192 -2.324 1.00 97.19 94 LYS A C 1
ATOM 735 O O . LYS A 1 94 ? 2.111 -5.059 -1.970 1.00 97.19 94 LYS A O 1
ATOM 740 N N . ALA A 1 95 ? 0.150 -3.990 -1.726 1.00 98.06 95 ALA A N 1
ATOM 741 C CA . ALA A 1 95 ? -0.402 -4.845 -0.680 1.00 98.06 95 ALA A CA 1
ATOM 742 C C . ALA A 1 95 ? -1.929 -4.917 -0.810 1.00 98.06 95 ALA A C 1
ATOM 744 O O . ALA A 1 95 ? -2.552 -3.949 -1.252 1.00 98.06 95 ALA A O 1
ATOM 745 N N . SER A 1 96 ? -2.533 -6.044 -0.425 1.00 98.12 96 SER A N 1
ATOM 746 C CA . SER A 1 96 ? -3.990 -6.133 -0.296 1.00 98.12 96 SER A CA 1
ATOM 747 C C . SER A 1 96 ? -4.424 -5.598 1.062 1.00 98.12 96 SER A C 1
ATOM 749 O O . SER A 1 96 ? -3.729 -5.830 2.045 1.00 98.12 96 SER A O 1
ATOM 751 N N . PHE A 1 97 ? -5.594 -4.961 1.165 1.00 97.38 97 PHE A N 1
ATOM 752 C CA . PHE A 1 97 ? -6.186 -4.588 2.457 1.00 97.38 97 PHE A CA 1
ATOM 753 C C . PHE A 1 97 ? -6.333 -5.775 3.416 1.00 97.38 97 PHE A C 1
ATOM 755 O O . PHE A 1 97 ? -6.249 -5.584 4.628 1.00 97.38 97 PHE A O 1
ATOM 762 N N . ALA A 1 98 ? -6.499 -6.990 2.886 1.00 96.69 98 ALA A N 1
ATOM 763 C CA . ALA A 1 98 ? -6.565 -8.214 3.680 1.00 96.69 98 ALA A CA 1
ATOM 764 C C . ALA A 1 98 ? -5.251 -8.534 4.419 1.00 96.69 98 ALA A C 1
ATOM 766 O O . ALA A 1 98 ? -5.285 -9.218 5.439 1.00 96.69 98 ALA A O 1
ATOM 767 N N . ASP A 1 99 ? -4.117 -8.017 3.937 1.00 97.38 99 ASP A N 1
ATOM 768 C CA . ASP A 1 99 ? -2.791 -8.242 4.525 1.00 97.38 99 ASP A CA 1
ATOM 769 C C . ASP A 1 99 ? -2.436 -7.204 5.600 1.00 97.38 99 ASP A C 1
ATOM 771 O O . ASP A 1 99 ? -1.411 -7.325 6.277 1.00 97.38 99 ASP A O 1
ATOM 775 N N . PHE A 1 100 ? -3.242 -6.148 5.749 1.00 97.25 100 PHE A N 1
ATOM 776 C CA . PHE A 1 100 ? -2.978 -5.115 6.740 1.00 97.25 100 PHE A CA 1
ATOM 777 C C . PHE A 1 100 ? -3.392 -5.581 8.137 1.00 97.25 100 PHE A C 1
ATOM 779 O O . PHE A 1 100 ? -4.496 -6.069 8.371 1.00 97.25 100 PHE A O 1
ATOM 786 N N . GLU A 1 101 ? -2.519 -5.320 9.101 1.00 96.88 101 GLU A N 1
ATOM 787 C CA . GLU A 1 101 ? -2.785 -5.487 10.523 1.00 96.88 101 GLU A CA 1
ATOM 788 C C . GLU A 1 101 ? -3.153 -4.132 11.146 1.00 96.88 101 GLU A C 1
ATOM 790 O O . GLU A 1 101 ? -2.458 -3.131 10.948 1.00 96.88 101 GLU A O 1
ATOM 795 N N . ASP A 1 102 ? -4.219 -4.098 11.948 1.00 95.19 102 ASP A N 1
ATOM 796 C CA . ASP A 1 102 ? -4.566 -2.949 12.788 1.00 95.19 102 ASP A CA 1
ATOM 797 C C . ASP A 1 102 ? -3.657 -2.924 14.025 1.00 95.19 102 ASP A C 1
ATOM 799 O O . ASP A 1 102 ? -3.707 -3.824 14.866 1.00 95.19 102 ASP A O 1
ATOM 803 N N . ILE A 1 103 ? -2.823 -1.888 14.138 1.00 94.88 103 ILE A N 1
ATOM 804 C CA . ILE A 1 103 ? -1.915 -1.670 15.275 1.00 94.88 103 ILE A CA 1
ATOM 805 C C . ILE A 1 103 ? -2.348 -0.469 16.126 1.00 94.88 103 ILE A C 1
ATOM 807 O O . ILE A 1 103 ? -1.563 0.061 16.918 1.00 94.88 103 ILE A O 1
ATOM 811 N N . MET A 1 104 ? -3.593 -0.006 15.968 1.00 91.81 104 MET A N 1
ATOM 812 C CA . MET A 1 104 ? -4.110 1.141 16.699 1.00 91.81 104 MET A CA 1
ATOM 813 C C . MET A 1 104 ? -4.225 0.849 18.195 1.00 91.81 104 MET A C 1
ATOM 815 O O . MET A 1 104 ? -5.000 0.006 18.642 1.00 91.81 104 MET A O 1
ATOM 819 N N . THR A 1 105 ? -3.482 1.608 18.998 1.00 89.38 105 THR A N 1
ATOM 820 C CA . THR A 1 105 ? -3.595 1.551 20.460 1.00 89.38 105 THR A CA 1
ATOM 821 C C . THR A 1 105 ? -4.721 2.461 20.968 1.00 89.38 105 THR A C 1
ATOM 823 O O . THR A 1 105 ? -5.068 3.444 20.300 1.00 89.38 105 THR A O 1
ATOM 826 N N . PRO A 1 106 ? -5.252 2.230 22.186 1.00 87.19 106 PRO A N 1
ATOM 827 C CA . PRO A 1 106 ? -6.222 3.138 22.802 1.00 87.19 106 PRO A CA 1
ATOM 828 C C . PRO A 1 106 ? -5.739 4.597 22.871 1.00 87.19 106 PRO A C 1
ATOM 830 O O .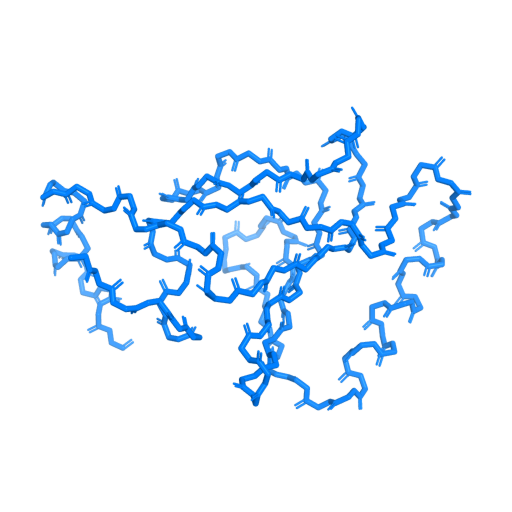 PRO A 1 106 ? -6.511 5.520 22.615 1.00 87.19 106 PRO A O 1
ATOM 833 N N . GLY A 1 107 ? -4.446 4.813 23.143 1.00 84.06 107 GLY A N 1
ATOM 834 C CA . GLY A 1 107 ? -3.844 6.149 23.157 1.00 84.06 107 GLY A CA 1
ATOM 835 C C . GLY A 1 107 ? -3.841 6.818 21.779 1.00 84.06 107 GLY A C 1
ATOM 836 O O . GLY A 1 107 ? -4.182 7.994 21.661 1.00 84.06 107 GLY A O 1
ATOM 837 N N . MET A 1 108 ? -3.531 6.068 20.717 1.00 84.25 108 MET A N 1
ATOM 838 C CA . MET A 1 108 ? -3.587 6.581 19.340 1.00 84.25 108 MET A CA 1
ATOM 839 C C . MET A 1 108 ? -5.021 6.923 18.927 1.00 84.25 108 MET A C 1
ATOM 841 O O . MET A 1 108 ? -5.255 7.991 18.362 1.00 84.25 108 MET A O 1
ATOM 845 N N . ALA A 1 109 ? -5.990 6.069 19.267 1.00 81.69 109 ALA A N 1
ATOM 846 C CA . ALA A 1 109 ? -7.403 6.324 19.002 1.00 81.69 109 ALA A CA 1
ATOM 847 C C . ALA A 1 109 ? -7.898 7.601 19.706 1.00 81.69 109 ALA A C 1
ATOM 849 O O . ALA A 1 109 ? -8.616 8.402 19.104 1.00 81.69 109 ALA A O 1
ATOM 850 N N . TYR A 1 110 ? -7.481 7.825 20.957 1.00 82.12 110 TYR A N 1
ATOM 851 C CA . TYR A 1 110 ? -7.786 9.050 21.698 1.00 82.12 110 TYR A CA 1
ATOM 852 C C . TYR A 1 110 ? -7.189 10.298 21.026 1.00 82.12 110 TYR A C 1
ATOM 854 O O . TYR A 1 110 ? -7.889 11.295 20.841 1.00 82.12 110 TYR A O 1
ATOM 862 N N . MET A 1 111 ? -5.925 10.235 20.595 1.00 79.88 111 MET A N 1
ATOM 863 C CA . MET A 1 111 ? -5.256 11.352 19.919 1.00 79.88 111 MET A CA 1
ATOM 864 C C . MET A 1 111 ? -5.908 11.706 18.576 1.00 79.88 111 MET A C 1
ATOM 866 O O . MET A 1 111 ? -6.125 12.886 18.305 1.00 79.88 111 MET A O 1
ATOM 870 N N . LEU A 1 112 ? -6.283 10.707 17.768 1.00 72.06 112 LEU A N 1
ATOM 871 C CA . LEU A 1 112 ? -6.976 10.922 16.491 1.00 72.06 112 LEU A CA 1
ATOM 872 C C . LEU A 1 112 ? -8.350 11.581 16.681 1.00 72.06 112 LEU A C 1
ATOM 874 O O . LEU A 1 112 ? -8.693 12.505 15.943 1.00 72.06 112 LEU A O 1
ATOM 878 N N . LYS A 1 113 ? -9.112 11.163 17.704 1.00 69.56 113 LYS A N 1
ATOM 879 C CA . LYS A 1 113 ? -10.389 11.800 18.067 1.00 69.56 113 LYS A CA 1
ATOM 880 C C . LYS A 1 113 ? -10.198 13.251 18.507 1.00 69.56 113 LYS A C 1
ATOM 882 O O . LYS A 1 113 ? -10.944 14.119 18.070 1.00 69.56 113 LYS A O 1
ATOM 887 N N . LYS A 1 114 ? -9.180 13.534 19.326 1.00 69.88 114 LYS A N 1
ATOM 888 C CA . LYS A 1 114 ? -8.877 14.896 19.797 1.00 69.88 114 LYS A CA 1
ATOM 889 C C . LYS A 1 114 ? -8.477 15.842 18.656 1.00 69.88 114 LYS A C 1
ATOM 891 O O . LYS A 1 114 ? -8.733 17.037 18.746 1.00 69.88 114 LYS A O 1
ATOM 896 N N . GLN A 1 115 ? -7.857 15.319 17.598 1.00 65.69 115 GLN A N 1
ATOM 897 C CA . GLN A 1 115 ? -7.397 16.099 16.444 1.00 65.69 115 GLN A CA 1
ATOM 898 C C . GLN A 1 115 ? -8.447 16.254 15.326 1.00 65.69 115 GLN A C 1
ATOM 900 O O . GLN A 1 115 ? -8.140 16.884 14.320 1.00 65.69 115 GLN A O 1
ATOM 905 N N . ASN A 1 116 ? -9.676 15.729 15.479 1.00 55.16 116 ASN A N 1
ATOM 906 C CA . ASN A 1 116 ? -10.735 15.777 14.452 1.00 55.16 116 ASN A CA 1
ATOM 907 C C . ASN A 1 116 ? -10.318 15.194 13.084 1.00 55.16 116 ASN A C 1
ATOM 909 O O . ASN A 1 116 ? -10.837 15.593 12.046 1.00 55.16 116 ASN A O 1
ATOM 913 N N . LEU A 1 117 ? -9.413 14.211 13.080 1.00 57.16 117 LEU A N 1
ATOM 914 C CA . LEU A 1 117 ? -8.955 13.527 11.861 1.00 57.16 117 LEU A CA 1
ATOM 915 C C . LEU A 1 117 ? -9.914 12.409 11.397 1.00 57.16 117 LEU A C 1
ATOM 917 O O . LEU A 1 117 ? -9.585 11.651 10.494 1.00 57.16 117 LEU A O 1
ATOM 921 N N . TYR A 1 118 ? -11.090 12.307 12.025 1.00 42.53 118 TYR A N 1
ATOM 922 C CA . TYR A 1 118 ? -12.247 11.559 11.532 1.00 42.53 118 TYR A CA 1
ATOM 923 C C . TYR A 1 118 ? -13.176 12.541 10.811 1.00 42.53 118 TYR A C 1
ATOM 925 O O . TYR A 1 118 ? -14.153 13.011 11.397 1.00 42.53 118 TYR A O 1
ATOM 933 N N . LYS A 1 119 ? -12.851 12.910 9.579 1.00 37.38 119 LYS A N 1
ATOM 934 C CA . LYS A 1 119 ? -13.808 13.528 8.663 1.00 37.38 119 LYS A CA 1
ATOM 935 C C . LYS A 1 119 ? -13.647 12.891 7.303 1.00 37.38 119 LYS A C 1
ATOM 937 O O . LYS A 1 119 ? -12.477 12.754 6.892 1.00 37.38 119 LYS A O 1
#

Foldseek 3Di:
DDQFAPVDLPAQKEFEWEFPWWCVVHHPVVQVVVVVVLVVVVFDKDADPVPQRKIWGAPRVQQKIKIWHQAAADDPNYGYHYPDPDRRTTTITMDHSVRMDHRDDPVSVVVCVVVVVPD

pLDDT: mean 86.19, std 13.01, range [37.38, 98.12]

Radius of gyration: 14.56 Å; chains: 1; bounding box: 32×24×40 Å

Sequence (119 aa):
MRTINSANYFLATKVTFAVVHECCTMSHEDLDEVWHDLMSRGFEHTVSPKGSGSEYLVDEKNGIVYRKADHWGRCASCNWKLGAVNQGAYAIAKASFADFEDIMTPGMAYMLKKQNLYK